Protein AF-A0A3M1SL08-F1 (afdb_monomer)

Structure (mmCIF, N/CA/C/O backbone):
data_AF-A0A3M1SL08-F1
#
_entry.id   AF-A0A3M1SL08-F1
#
loop_
_atom_site.group_PDB
_atom_site.id
_atom_site.type_symbol
_atom_site.label_atom_id
_atom_site.label_alt_id
_atom_site.label_comp_id
_atom_site.label_asym_id
_atom_site.label_entity_id
_atom_site.label_seq_id
_atom_site.pdbx_PDB_ins_code
_atom_site.Cartn_x
_atom_site.Cartn_y
_atom_site.Cartn_z
_atom_site.occupancy
_atom_site.B_iso_or_equiv
_atom_site.auth_seq_id
_atom_site.auth_comp_id
_atom_site.auth_asym_id
_atom_site.auth_atom_id
_atom_site.pdbx_PDB_model_num
ATOM 1 N N . MET A 1 1 ? -17.519 -1.830 -1.565 1.00 36.22 1 MET A N 1
ATOM 2 C CA . MET A 1 1 ? -18.177 -1.760 -2.887 1.00 36.22 1 MET A CA 1
ATOM 3 C C . MET A 1 1 ? -17.064 -1.808 -3.928 1.00 36.22 1 MET A C 1
ATOM 5 O O . MET A 1 1 ? -16.452 -0.784 -4.195 1.00 36.22 1 MET A O 1
ATOM 9 N N . ALA A 1 2 ? -16.686 -3.005 -4.384 1.00 34.19 2 ALA A N 1
ATOM 10 C CA . ALA A 1 2 ? -15.615 -3.171 -5.368 1.00 34.19 2 ALA A CA 1
ATOM 11 C C . ALA A 1 2 ? -16.154 -2.797 -6.755 1.00 34.19 2 ALA A C 1
ATOM 13 O O . ALA A 1 2 ? -17.210 -3.284 -7.158 1.00 34.19 2 ALA A O 1
ATOM 14 N N . LYS A 1 3 ? -15.472 -1.894 -7.460 1.00 37.69 3 LYS A N 1
ATOM 15 C CA . LYS A 1 3 ? -15.794 -1.560 -8.850 1.00 37.69 3 LYS A CA 1
ATOM 16 C C . LYS A 1 3 ? -15.060 -2.555 -9.744 1.00 37.69 3 LYS A C 1
ATOM 18 O O . LYS A 1 3 ? -13.836 -2.520 -9.814 1.00 37.69 3 LYS A O 1
ATOM 23 N N . TYR A 1 4 ? -15.799 -3.437 -10.406 1.00 35.97 4 TYR A N 1
ATOM 24 C CA . TYR A 1 4 ? -15.253 -4.302 -11.450 1.00 35.97 4 TYR A CA 1
ATOM 25 C C . TYR A 1 4 ? -15.303 -3.548 -12.784 1.00 35.97 4 TYR A C 1
ATOM 27 O O . TYR A 1 4 ? -16.351 -3.023 -13.159 1.00 35.97 4 TYR A O 1
ATOM 35 N N . SER A 1 5 ? -14.165 -3.453 -13.474 1.00 59.28 5 SER A N 1
ATOM 36 C CA . SER A 1 5 ? -14.090 -2.909 -14.835 1.00 59.28 5 SER A CA 1
ATOM 37 C C . SER A 1 5 ? -14.614 -3.948 -15.829 1.00 59.28 5 SER A C 1
ATOM 39 O O . SER A 1 5 ? -14.190 -5.099 -15.785 1.00 59.28 5 SER A O 1
ATOM 41 N N . THR A 1 6 ? -15.520 -3.558 -16.729 1.00 57.62 6 THR A N 1
ATOM 42 C CA . THR A 1 6 ? -16.031 -4.414 -17.820 1.00 57.62 6 THR A CA 1
ATOM 43 C C . THR A 1 6 ? -15.167 -4.365 -19.080 1.00 57.62 6 THR A C 1
ATOM 45 O O . THR A 1 6 ? -15.461 -5.052 -20.055 1.00 57.62 6 THR A O 1
ATOM 48 N N . ILE A 1 7 ? -14.117 -3.543 -19.090 1.00 60.16 7 ILE A N 1
ATOM 49 C CA . ILE A 1 7 ? -13.204 -3.411 -20.224 1.00 60.16 7 ILE A CA 1
ATOM 50 C C . ILE A 1 7 ? -12.096 -4.449 -20.039 1.00 60.16 7 ILE A C 1
ATOM 52 O O . ILE A 1 7 ? -11.273 -4.325 -19.131 1.00 60.16 7 ILE A O 1
ATOM 56 N N . VAL A 1 8 ? -12.103 -5.484 -20.879 1.00 53.97 8 VAL A N 1
ATOM 57 C CA . VAL A 1 8 ? -11.029 -6.482 -20.942 1.00 53.97 8 VAL A CA 1
ATOM 58 C C . VAL A 1 8 ? -9.881 -5.856 -21.730 1.00 53.97 8 VAL A C 1
ATOM 60 O O . VAL A 1 8 ? -10.065 -5.489 -22.889 1.00 53.97 8 VAL A O 1
ATOM 63 N N . ALA A 1 9 ? -8.725 -5.674 -21.088 1.00 56.97 9 ALA A N 1
ATOM 64 C CA . ALA A 1 9 ? -7.504 -5.272 -21.783 1.00 56.97 9 ALA A CA 1
ATOM 65 C C . ALA A 1 9 ? -7.153 -6.321 -22.849 1.00 56.97 9 ALA A C 1
ATOM 67 O O . ALA A 1 9 ? -7.394 -7.512 -22.634 1.00 56.97 9 ALA A O 1
ATOM 68 N N . ASP A 1 10 ? -6.602 -5.887 -23.985 1.00 58.25 10 ASP A N 1
ATOM 69 C CA . ASP A 1 10 ? -6.163 -6.809 -25.032 1.00 58.25 10 ASP A CA 1
ATOM 70 C C . ASP A 1 10 ? -5.191 -7.843 -24.435 1.00 58.25 10 ASP A C 1
ATOM 72 O O . ASP A 1 10 ? -4.371 -7.529 -23.569 1.00 58.25 10 ASP A O 1
ATOM 76 N N . SER A 1 11 ? -5.281 -9.092 -24.885 1.00 57.16 11 SER A N 1
ATOM 77 C CA . SER A 1 11 ? -4.402 -10.182 -24.446 1.00 57.16 11 SER A CA 1
ATOM 78 C C . SER A 1 11 ? -2.917 -9.872 -24.663 1.00 57.16 11 SER A C 1
ATOM 80 O O . SER A 1 11 ? -2.075 -10.396 -23.939 1.00 57.16 11 SER A O 1
ATOM 82 N N . THR A 1 12 ? -2.597 -8.983 -25.608 1.00 61.06 12 THR A N 1
ATOM 83 C CA . THR A 1 12 ? -1.238 -8.483 -25.849 1.00 61.06 12 THR A CA 1
ATOM 84 C C . THR A 1 12 ? -0.766 -7.439 -24.830 1.00 61.06 12 THR A C 1
ATOM 86 O O . THR A 1 12 ? 0.438 -7.244 -24.693 1.00 61.06 12 THR A O 1
ATOM 89 N N . ASP A 1 13 ? -1.680 -6.791 -24.098 1.00 61.06 13 ASP A N 1
ATOM 90 C CA . ASP A 1 13 ? -1.378 -5.825 -23.027 1.00 61.06 13 ASP A CA 1
ATOM 91 C C . ASP A 1 13 ? -1.406 -6.456 -21.627 1.00 61.06 13 ASP A C 1
ATOM 93 O O . ASP A 1 13 ? -0.931 -5.859 -20.654 1.00 61.06 13 ASP A O 1
ATOM 97 N N . ALA A 1 14 ? -1.953 -7.666 -21.504 1.00 61.59 14 ALA A N 1
ATOM 98 C CA . ALA A 1 14 ? -1.996 -8.394 -20.248 1.00 61.59 14 ALA A CA 1
ATOM 99 C C . ALA A 1 14 ? -0.576 -8.782 -19.800 1.00 61.59 14 ALA A C 1
ATOM 101 O O . ALA A 1 14 ? 0.100 -9.599 -20.423 1.00 61.59 14 ALA A O 1
ATOM 102 N N . LYS A 1 15 ? -0.124 -8.206 -18.681 1.00 69.00 15 LYS A N 1
ATOM 103 C CA . LYS A 1 15 ? 1.178 -8.507 -18.073 1.00 69.00 15 LYS A CA 1
ATOM 104 C C . LYS A 1 15 ? 0.992 -9.332 -16.807 1.00 69.00 15 LYS A C 1
ATOM 106 O O . LYS A 1 15 ? 0.131 -9.030 -15.985 1.00 69.00 15 LYS A O 1
ATOM 111 N N . VAL A 1 16 ? 1.839 -10.344 -16.634 1.00 76.00 16 VAL A N 1
ATOM 112 C CA . VAL A 1 16 ? 1.942 -11.108 -15.386 1.00 76.00 16 VAL A CA 1
ATOM 113 C C . VAL A 1 16 ? 3.091 -10.540 -14.563 1.00 76.00 16 VAL A C 1
ATOM 115 O O . VAL A 1 16 ? 4.196 -10.372 -15.079 1.00 76.00 16 VAL A O 1
ATOM 118 N N . ALA A 1 17 ? 2.822 -10.262 -13.289 1.00 77.62 17 ALA A N 1
ATOM 119 C CA . ALA A 1 17 ? 3.825 -9.881 -12.307 1.00 77.62 17 ALA A CA 1
ATOM 120 C C . ALA A 1 17 ? 3.823 -10.892 -11.157 1.00 77.62 17 ALA A C 1
ATOM 122 O O . ALA A 1 17 ? 2.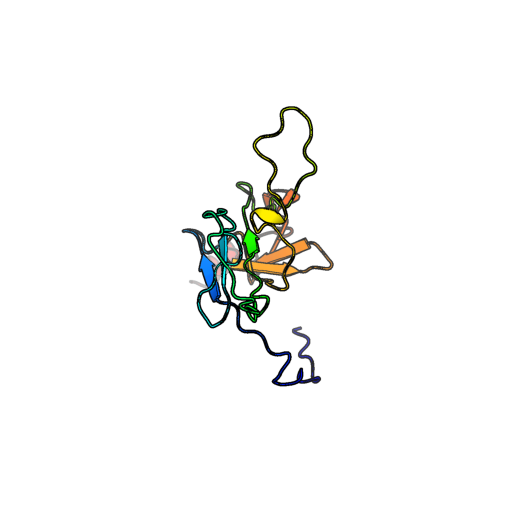773 -11.193 -10.588 1.00 77.62 17 ALA A O 1
ATOM 123 N N . TYR A 1 18 ? 5.001 -11.395 -10.806 1.00 84.50 18 TYR A N 1
ATOM 124 C CA . TYR A 1 18 ? 5.222 -12.194 -9.607 1.00 84.50 18 TYR A CA 1
ATOM 125 C C . TYR A 1 18 ? 5.858 -11.323 -8.527 1.00 84.50 18 TYR A C 1
ATOM 127 O O . TYR A 1 18 ? 6.795 -10.577 -8.805 1.00 84.50 18 TYR A O 1
ATOM 135 N N . LEU A 1 19 ? 5.346 -11.423 -7.302 1.00 87.00 19 LEU A N 1
ATOM 136 C CA . LEU A 1 19 ? 5.765 -10.608 -6.166 1.00 87.00 19 LEU A CA 1
ATOM 137 C C . LEU A 1 19 ? 6.615 -11.476 -5.236 1.00 87.00 19 LEU A C 1
ATOM 139 O O . LEU A 1 19 ? 6.153 -12.513 -4.754 1.00 87.00 19 LEU A O 1
ATOM 143 N N . THR A 1 20 ? 7.850 -11.063 -4.962 1.00 89.38 20 THR A N 1
ATOM 144 C CA . THR A 1 20 ? 8.667 -11.689 -3.917 1.00 89.38 20 THR A CA 1
ATOM 145 C C . THR A 1 20 ? 8.536 -10.879 -2.636 1.00 89.38 20 THR A C 1
ATOM 147 O O . THR A 1 20 ? 8.982 -9.728 -2.581 1.00 89.38 20 THR A O 1
ATOM 150 N N . ASN A 1 21 ? 7.940 -11.477 -1.611 1.00 91.69 21 ASN A N 1
ATOM 151 C CA . ASN A 1 21 ? 7.589 -10.782 -0.377 1.00 91.69 21 ASN A CA 1
ATOM 152 C C . ASN A 1 21 ? 8.650 -10.959 0.719 1.00 91.69 21 ASN A C 1
ATOM 154 O O . ASN A 1 21 ? 9.408 -11.928 0.719 1.00 91.69 21 ASN A O 1
ATOM 158 N N . ASP A 1 22 ? 8.686 -10.028 1.671 1.00 92.81 22 ASP A N 1
ATOM 159 C CA . ASP A 1 22 ? 9.422 -10.187 2.927 1.00 92.81 22 ASP A CA 1
ATOM 160 C C . ASP A 1 22 ? 8.635 -10.992 3.982 1.00 92.81 22 ASP A C 1
ATOM 162 O O . ASP A 1 22 ? 7.538 -11.487 3.729 1.00 92.81 22 ASP A O 1
ATOM 166 N N . HIS A 1 23 ? 9.193 -11.111 5.192 1.00 94.62 23 HIS A N 1
ATOM 167 C CA . HIS A 1 23 ? 8.592 -11.863 6.303 1.00 94.62 23 HIS A CA 1
ATOM 168 C C . HIS A 1 23 ? 7.238 -11.325 6.781 1.00 94.62 23 HIS A C 1
ATOM 170 O O . HIS A 1 23 ? 6.499 -12.050 7.440 1.00 94.62 23 HIS A O 1
ATOM 176 N N . LEU A 1 24 ? 6.922 -10.064 6.486 1.00 93.69 24 LEU A N 1
ATOM 177 C CA . LEU A 1 24 ? 5.630 -9.464 6.804 1.00 93.69 24 LEU A CA 1
ATOM 178 C C . LEU A 1 24 ? 4.657 -9.553 5.620 1.00 93.69 24 LEU A C 1
ATOM 180 O O . LEU A 1 24 ? 3.521 -9.102 5.729 1.00 93.69 24 LEU A O 1
ATOM 184 N N . GLY A 1 25 ? 5.086 -10.119 4.491 1.00 93.19 25 GLY A N 1
ATOM 185 C CA . GLY A 1 25 ? 4.302 -10.194 3.264 1.00 93.19 25 GLY A CA 1
ATOM 186 C C . GLY A 1 25 ? 4.439 -8.964 2.364 1.00 93.19 25 GLY A C 1
ATOM 187 O O . GLY A 1 25 ? 3.780 -8.897 1.335 1.00 93.19 25 GLY A O 1
ATOM 188 N N . SER A 1 26 ? 5.297 -7.994 2.692 1.00 94.75 26 SER A N 1
ATOM 189 C CA . SER A 1 26 ? 5.465 -6.800 1.854 1.00 94.75 26 SER A CA 1
ATOM 190 C C . SER A 1 26 ? 6.243 -7.150 0.580 1.00 94.75 26 SER A C 1
ATOM 192 O O . SER A 1 26 ? 7.344 -7.698 0.703 1.00 94.75 26 SER A O 1
ATOM 194 N N . PRO A 1 27 ? 5.756 -6.816 -0.629 1.00 91.81 27 PRO A N 1
ATOM 195 C CA . PRO A 1 27 ? 6.485 -7.073 -1.871 1.00 91.81 27 PRO A CA 1
ATOM 196 C C . PRO A 1 27 ? 7.789 -6.284 -1.912 1.00 91.81 27 PRO A C 1
ATOM 198 O O . PRO A 1 27 ? 7.778 -5.084 -1.660 1.00 91.81 27 PRO A O 1
ATOM 201 N N . ARG A 1 28 ? 8.912 -6.938 -2.219 1.00 90.06 28 ARG A N 1
ATOM 202 C CA . ARG A 1 28 ? 10.250 -6.318 -2.296 1.00 90.06 28 ARG A CA 1
ATOM 203 C C . ARG A 1 28 ? 10.799 -6.247 -3.707 1.00 90.06 28 ARG A C 1
ATOM 205 O O . ARG A 1 28 ? 11.507 -5.300 -4.037 1.00 90.06 28 ARG A O 1
ATOM 212 N N . ILE A 1 29 ? 10.492 -7.247 -4.523 1.00 87.50 29 ILE A N 1
ATOM 213 C CA . ILE A 1 29 ? 10.856 -7.310 -5.935 1.00 87.50 29 ILE A CA 1
ATOM 214 C C . ILE A 1 29 ? 9.639 -7.827 -6.688 1.00 87.50 29 ILE A C 1
ATOM 216 O O . ILE A 1 29 ? 9.044 -8.826 -6.285 1.00 87.50 29 ILE A O 1
ATOM 220 N N . ASN A 1 30 ? 9.323 -7.173 -7.795 1.00 85.62 30 ASN A N 1
ATOM 221 C CA . ASN A 1 30 ? 8.362 -7.657 -8.771 1.00 85.62 30 ASN A CA 1
ATOM 222 C C . ASN A 1 30 ? 9.142 -8.202 -9.974 1.00 85.62 30 ASN A C 1
ATOM 224 O O . ASN A 1 30 ? 10.137 -7.600 -10.376 1.00 85.62 30 ASN A O 1
ATOM 228 N N . THR A 1 31 ? 8.746 -9.345 -10.529 1.00 77.19 31 THR A N 1
ATOM 229 C CA . THR A 1 31 ? 9.357 -9.927 -11.740 1.00 77.19 31 THR A CA 1
ATOM 230 C C . THR A 1 31 ? 8.307 -10.274 -12.777 1.00 77.19 31 THR A C 1
ATOM 232 O O . THR A 1 31 ? 7.154 -10.526 -12.434 1.00 77.19 31 THR A O 1
ATOM 235 N N . ASP A 1 32 ? 8.711 -10.330 -14.042 1.00 74.56 32 ASP A N 1
ATOM 236 C CA . ASP A 1 32 ? 7.833 -10.733 -15.139 1.00 74.56 32 ASP A CA 1
ATOM 237 C C . ASP A 1 32 ? 7.616 -12.257 -15.220 1.00 74.56 32 ASP A C 1
ATOM 239 O O . ASP A 1 32 ? 8.153 -13.033 -14.423 1.00 74.56 32 ASP A O 1
ATOM 243 N N . ALA A 1 33 ? 6.843 -12.682 -16.226 1.00 73.25 33 ALA A N 1
ATOM 244 C CA . ALA A 1 33 ? 6.541 -14.082 -16.525 1.00 73.25 33 ALA A CA 1
ATOM 245 C C . ALA A 1 33 ? 7.787 -14.982 -16.677 1.00 73.25 33 ALA A C 1
ATOM 247 O O . ALA A 1 33 ? 7.710 -16.181 -16.413 1.00 73.25 33 ALA A O 1
ATOM 248 N N . ASN A 1 34 ? 8.925 -14.409 -17.075 1.00 72.88 34 ASN A N 1
ATOM 249 C CA . ASN A 1 34 ? 10.177 -15.114 -17.334 1.00 72.88 34 ASN A CA 1
ATOM 250 C C . ASN A 1 34 ? 11.121 -15.100 -16.116 1.00 72.88 34 ASN A C 1
ATOM 252 O O . ASN A 1 34 ? 12.246 -15.595 -16.199 1.00 72.88 34 ASN A O 1
ATOM 256 N N . GLY A 1 35 ? 10.688 -14.526 -14.987 1.00 63.94 35 GLY A N 1
ATOM 257 C CA . GLY A 1 35 ? 11.503 -14.375 -13.782 1.00 63.94 35 GLY A CA 1
ATOM 258 C C . GLY A 1 35 ? 12.636 -13.358 -13.943 1.00 63.94 35 GLY A C 1
ATOM 259 O O . GLY A 1 35 ? 13.570 -13.343 -13.135 1.00 63.94 35 GLY A O 1
ATOM 260 N N . ALA A 1 36 ? 12.588 -12.513 -14.978 1.00 63.38 36 ALA A N 1
ATOM 261 C CA . ALA A 1 36 ? 13.615 -11.515 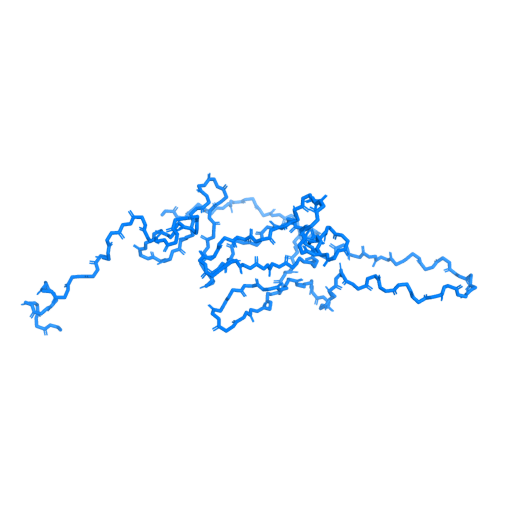-15.207 1.00 63.38 36 ALA A CA 1
ATOM 262 C C . ALA A 1 36 ? 13.465 -10.363 -14.200 1.00 63.38 36 ALA A C 1
ATOM 264 O O . ALA A 1 36 ? 12.457 -9.658 -14.148 1.00 63.38 36 ALA A O 1
ATOM 265 N N . VAL A 1 37 ? 14.515 -10.157 -13.398 1.00 55.69 37 VAL A N 1
ATOM 266 C CA . VAL A 1 37 ? 14.711 -8.935 -12.613 1.00 55.69 37 VAL A CA 1
ATOM 267 C C . VAL A 1 37 ? 15.462 -7.948 -13.505 1.00 55.69 37 VAL A C 1
ATOM 269 O O . VAL A 1 37 ? 16.692 -7.967 -13.569 1.00 55.69 37 VAL A O 1
ATOM 272 N N . THR A 1 38 ? 14.753 -7.084 -14.216 1.00 53.50 38 THR A N 1
ATOM 273 C CA . THR A 1 38 ? 15.289 -5.990 -15.044 1.00 53.50 38 THR A CA 1
ATOM 274 C C . THR A 1 38 ? 15.947 -4.873 -14.213 1.00 53.50 38 THR A C 1
ATOM 276 O O . THR A 1 38 ? 15.598 -3.703 -14.308 1.00 53.50 38 THR A O 1
ATOM 279 N N . ALA A 1 39 ? 16.918 -5.233 -13.372 1.00 44.62 39 ALA A N 1
ATOM 280 C CA . ALA A 1 39 ? 17.781 -4.313 -12.632 1.00 44.62 39 ALA A CA 1
ATOM 281 C C . ALA A 1 39 ? 19.120 -4.974 -12.242 1.00 44.62 39 ALA A C 1
ATOM 283 O O . ALA A 1 39 ? 19.584 -4.872 -11.106 1.00 44.62 39 ALA A O 1
ATOM 284 N N . ARG A 1 40 ? 19.774 -5.673 -13.180 1.00 45.16 40 ARG A N 1
ATOM 285 C CA . ARG A 1 40 ? 21.211 -5.989 -13.074 1.00 45.16 40 ARG A CA 1
ATOM 286 C C . ARG A 1 40 ? 21.958 -5.529 -14.318 1.00 45.16 40 ARG A C 1
ATOM 288 O O . ARG A 1 40 ? 22.522 -6.333 -15.051 1.00 45.16 40 ARG A O 1
ATOM 295 N N . LEU A 1 41 ? 22.007 -4.216 -14.532 1.00 39.16 41 LEU A N 1
ATOM 296 C CA . LEU A 1 41 ? 22.985 -3.625 -15.443 1.00 39.16 41 LEU A CA 1
ATOM 297 C C . LEU A 1 41 ? 24.360 -3.578 -14.746 1.00 39.16 41 LEU A C 1
ATOM 299 O O . LEU A 1 41 ? 24.860 -2.515 -14.400 1.00 39.16 41 LEU A O 1
ATOM 303 N N . PHE A 1 42 ? 24.979 -4.737 -14.501 1.00 42.44 42 PHE A N 1
ATOM 304 C CA . PHE A 1 42 ? 26.433 -4.772 -14.350 1.00 42.44 42 PHE A CA 1
ATOM 305 C C . PHE A 1 42 ? 26.999 -4.906 -15.755 1.00 42.44 42 PHE A C 1
ATOM 307 O O . PHE A 1 42 ? 26.865 -5.960 -16.376 1.00 42.44 42 PHE A O 1
ATOM 314 N N . SER A 1 43 ? 27.598 -3.834 -16.275 1.00 35.03 43 SER A N 1
ATOM 315 C CA . SER A 1 43 ? 28.319 -3.889 -17.542 1.00 35.03 43 SER A CA 1
ATOM 316 C C . SER A 1 43 ? 29.420 -4.947 -17.435 1.00 35.03 43 SER A C 1
ATOM 318 O O . SER A 1 43 ? 30.459 -4.721 -16.814 1.00 35.03 43 SER A O 1
ATOM 320 N N . ARG A 1 44 ? 29.217 -6.117 -18.036 1.00 47.41 44 ARG A N 1
ATOM 321 C CA . ARG A 1 44 ? 30.335 -6.972 -18.423 1.00 47.41 44 ARG A CA 1
ATOM 322 C C . ARG A 1 44 ? 30.687 -6.560 -19.846 1.00 47.41 44 ARG A C 1
ATOM 324 O O . ARG A 1 44 ? 29.861 -6.681 -20.741 1.00 47.41 44 ARG A O 1
ATOM 331 N N . VAL A 1 45 ? 31.868 -5.955 -19.959 1.00 40.19 45 VAL A N 1
ATOM 332 C CA . VAL A 1 45 ? 32.692 -5.710 -21.152 1.00 40.19 45 VAL A CA 1
ATOM 333 C C . VAL A 1 45 ? 32.091 -6.260 -22.453 1.00 40.19 45 VAL A C 1
ATOM 335 O O . VAL A 1 45 ? 31.998 -7.473 -22.628 1.00 40.19 45 VAL A O 1
ATOM 338 N N . ALA A 1 46 ? 31.736 -5.374 -23.386 1.00 41.12 46 ALA A N 1
ATOM 339 C CA . ALA A 1 46 ? 31.419 -5.773 -24.752 1.00 41.12 46 ALA A CA 1
ATOM 340 C C . ALA A 1 46 ? 32.718 -6.151 -25.481 1.00 41.12 46 ALA A C 1
ATOM 342 O O . ALA A 1 46 ? 33.567 -5.294 -25.721 1.00 41.12 46 ALA A O 1
ATOM 343 N N . VAL A 1 47 ? 32.866 -7.427 -25.842 1.00 39.03 47 VAL A N 1
ATOM 344 C CA . VAL A 1 47 ? 33.751 -7.851 -26.931 1.00 39.03 47 VAL A CA 1
ATOM 345 C C . VAL A 1 47 ? 32.869 -8.245 -28.112 1.00 39.03 47 VAL A C 1
ATOM 347 O O . VAL A 1 47 ? 32.008 -9.105 -27.970 1.00 39.03 47 VAL A O 1
ATOM 350 N N . ALA A 1 48 ? 33.137 -7.574 -29.235 1.00 39.91 48 ALA A N 1
ATOM 351 C CA . ALA A 1 48 ? 32.817 -7.888 -30.628 1.00 39.91 48 ALA A CA 1
ATOM 352 C C . ALA A 1 48 ? 31.357 -8.216 -31.014 1.00 39.91 48 ALA A C 1
ATOM 354 O O . ALA A 1 48 ? 30.818 -9.279 -30.732 1.00 39.91 48 ALA A O 1
ATOM 355 N N . GLU A 1 49 ? 30.784 -7.275 -31.770 1.00 59.50 49 GLU A N 1
ATOM 356 C CA . GLU A 1 49 ? 29.918 -7.486 -32.937 1.00 59.50 49 GLU A CA 1
ATOM 357 C C . GLU A 1 49 ? 28.946 -8.674 -32.911 1.00 59.50 49 GLU A C 1
ATOM 359 O O . GLU A 1 49 ? 29.182 -9.752 -33.442 1.00 59.50 49 GLU A O 1
ATOM 364 N N . THR A 1 50 ? 27.747 -8.402 -32.417 1.00 40.28 50 THR A N 1
ATOM 365 C CA . THR A 1 50 ? 26.491 -8.774 -33.078 1.00 40.28 50 THR A CA 1
ATOM 366 C C . THR A 1 50 ? 25.415 -7.904 -32.448 1.00 40.28 50 THR A C 1
ATOM 368 O O . THR A 1 50 ? 25.305 -7.826 -31.226 1.00 40.28 50 THR A O 1
ATOM 371 N N . LYS A 1 51 ? 24.630 -7.191 -33.265 1.00 52.25 51 LYS A N 1
ATOM 372 C CA . LYS A 1 51 ? 23.409 -6.527 -32.793 1.00 52.25 51 LYS A CA 1
ATOM 373 C C . LYS A 1 51 ? 22.410 -7.613 -32.389 1.00 52.25 51 LYS A C 1
ATOM 375 O O . LYS A 1 51 ? 21.503 -7.941 -33.150 1.00 52.25 51 LYS A O 1
ATOM 380 N N . THR A 1 52 ? 22.548 -8.167 -31.192 1.00 39.31 52 THR A N 1
ATOM 381 C CA . THR A 1 52 ? 21.430 -8.811 -30.520 1.00 39.31 52 THR A CA 1
ATOM 382 C C . THR A 1 52 ? 20.463 -7.695 -30.161 1.00 39.31 52 THR A C 1
ATOM 384 O O . THR A 1 52 ? 20.629 -6.963 -29.188 1.00 39.31 52 THR A O 1
ATOM 387 N N . LYS A 1 53 ? 19.443 -7.516 -31.007 1.00 45.94 53 LYS A N 1
ATOM 388 C CA . LYS A 1 53 ? 18.198 -6.885 -30.585 1.00 45.94 53 LYS A CA 1
ATOM 389 C C . LYS A 1 53 ? 17.655 -7.796 -29.492 1.00 45.94 53 LYS A C 1
ATOM 391 O O . LYS A 1 53 ? 16.944 -8.753 -29.776 1.00 45.94 53 LYS A O 1
ATOM 396 N N . ILE A 1 54 ? 18.075 -7.553 -28.256 1.00 49.47 54 ILE A N 1
ATOM 397 C CA . ILE A 1 54 ? 17.381 -8.105 -27.109 1.00 49.47 54 ILE A CA 1
ATOM 398 C C . ILE A 1 54 ? 15.982 -7.513 -27.269 1.00 49.47 54 ILE A C 1
ATOM 400 O O . ILE A 1 54 ? 15.810 -6.296 -27.167 1.00 49.47 54 ILE A O 1
ATOM 404 N N . HIS A 1 55 ? 14.993 -8.342 -27.615 1.00 42.16 55 HIS A N 1
ATOM 405 C CA . HIS A 1 55 ? 13.645 -8.072 -27.141 1.00 42.16 55 HIS A CA 1
ATOM 406 C C . HIS A 1 55 ? 13.795 -8.097 -25.626 1.00 42.16 55 HIS A C 1
ATOM 408 O O . HIS A 1 55 ? 13.728 -9.140 -24.985 1.00 42.16 55 HIS A O 1
ATOM 414 N N . VAL A 1 56 ? 14.163 -6.943 -25.073 1.00 45.50 56 VAL A N 1
ATOM 415 C CA . VAL A 1 56 ? 13.876 -6.640 -23.693 1.00 45.50 56 VAL A CA 1
ATOM 416 C C . VAL A 1 56 ? 12.376 -6.480 -23.768 1.00 45.50 56 VAL A C 1
ATOM 418 O O . VAL A 1 56 ? 11.882 -5.389 -24.048 1.00 45.50 56 VAL A O 1
ATOM 421 N N . ASP A 1 57 ? 11.648 -7.588 -23.635 1.00 48.25 57 ASP A N 1
ATOM 422 C CA . ASP A 1 57 ? 10.330 -7.476 -23.046 1.00 48.25 57 ASP A CA 1
ATOM 423 C C . ASP A 1 57 ? 10.597 -6.655 -21.797 1.00 48.25 57 ASP A C 1
ATOM 425 O O . ASP A 1 57 ? 11.425 -7.036 -20.966 1.00 48.25 57 ASP A O 1
ATOM 429 N N . VAL A 1 58 ? 10.093 -5.420 -21.789 1.00 47.94 58 VAL A N 1
ATOM 430 C CA . VAL A 1 58 ? 10.298 -4.467 -20.704 1.00 47.94 58 VAL A CA 1
ATOM 431 C C . VAL A 1 58 ? 9.504 -5.029 -19.529 1.00 47.94 58 VAL A C 1
ATOM 433 O O . VAL A 1 58 ? 8.386 -4.610 -19.234 1.00 47.94 58 VAL A O 1
ATOM 436 N N . GLY A 1 59 ? 10.065 -6.077 -18.933 1.00 46.22 59 GLY A N 1
ATOM 437 C CA . GLY A 1 59 ? 9.646 -6.710 -17.713 1.00 46.22 59 GLY A CA 1
ATOM 438 C C . GLY A 1 59 ? 9.900 -5.690 -16.633 1.00 46.22 59 GLY A C 1
ATOM 439 O O . GLY A 1 59 ? 11.030 -5.248 -16.415 1.00 46.22 59 GLY A O 1
ATOM 440 N N . VAL A 1 60 ? 8.819 -5.224 -16.032 1.00 54.78 60 VAL A N 1
ATOM 441 C CA . VAL A 1 60 ? 8.809 -4.168 -15.029 1.00 54.78 60 VAL A CA 1
ATOM 442 C C . VAL A 1 60 ? 9.326 -4.778 -13.729 1.00 54.78 60 VAL A C 1
ATOM 444 O O . VAL A 1 60 ? 8.553 -5.187 -12.871 1.00 54.78 60 VAL A O 1
ATOM 447 N N . ALA A 1 61 ? 10.648 -4.916 -13.612 1.00 62.03 61 ALA A N 1
ATOM 448 C CA . ALA A 1 61 ? 11.243 -5.321 -12.355 1.00 62.03 61 ALA A CA 1
ATOM 449 C C . ALA A 1 61 ? 11.362 -4.116 -11.442 1.00 62.03 61 ALA A C 1
ATOM 451 O O . ALA A 1 61 ? 12.290 -3.312 -11.561 1.00 62.03 61 ALA A O 1
ATOM 452 N N . VAL A 1 62 ? 10.388 -3.995 -10.551 1.00 79.62 62 VAL A N 1
ATOM 453 C CA . VAL A 1 62 ? 10.339 -2.921 -9.569 1.00 79.62 62 VAL A CA 1
ATOM 454 C C . VAL A 1 62 ? 10.794 -3.429 -8.224 1.00 79.62 62 VAL A C 1
ATOM 456 O O . VAL A 1 62 ? 10.399 -4.502 -7.768 1.00 79.62 62 VAL A O 1
ATOM 459 N N . ARG A 1 63 ? 11.663 -2.643 -7.599 1.00 86.00 63 ARG A N 1
ATOM 460 C CA . ARG A 1 63 ? 12.091 -2.821 -6.223 1.00 86.00 63 ARG A CA 1
ATOM 461 C C . ARG A 1 63 ? 11.283 -1.896 -5.336 1.00 86.00 63 ARG A C 1
ATOM 463 O O . ARG A 1 63 ? 11.229 -0.693 -5.589 1.00 86.00 63 ARG A O 1
ATOM 470 N N . HIS A 1 64 ? 10.749 -2.458 -4.264 1.00 88.62 64 HIS A N 1
ATOM 471 C CA . HIS A 1 64 ? 10.110 -1.698 -3.206 1.00 88.62 64 HIS A CA 1
ATOM 472 C C . HIS A 1 64 ? 10.870 -1.895 -1.913 1.00 88.62 64 HIS A C 1
ATOM 474 O O . HIS A 1 64 ? 11.196 -3.015 -1.514 1.00 88.62 64 HIS A O 1
ATOM 480 N N . ASP A 1 65 ? 11.086 -0.787 -1.226 1.00 89.50 65 ASP A N 1
ATOM 481 C CA . ASP A 1 65 ? 11.549 -0.797 0.140 1.00 89.50 65 ASP A CA 1
ATOM 482 C C . ASP A 1 65 ? 10.643 0.070 0.989 1.00 89.50 65 ASP A C 1
ATOM 484 O O . ASP A 1 65 ? 10.127 1.077 0.519 1.00 89.50 65 ASP A O 1
ATOM 488 N N . TYR A 1 66 ? 10.463 -0.321 2.243 1.00 92.56 66 TYR A N 1
ATOM 489 C CA . TYR A 1 66 ? 9.566 0.363 3.163 1.00 92.56 66 TYR A CA 1
ATOM 490 C C . TYR A 1 66 ? 10.308 0.798 4.421 1.00 92.56 66 TYR A C 1
ATOM 492 O O . TYR A 1 66 ? 11.169 0.070 4.928 1.00 92.56 66 TYR A O 1
ATOM 500 N N . HIS A 1 67 ? 9.941 1.967 4.941 1.00 91.31 67 HIS A N 1
ATOM 501 C CA . HIS A 1 67 ? 10.220 2.347 6.321 1.00 91.31 67 HIS A CA 1
ATOM 502 C C . HIS A 1 67 ? 9.471 1.411 7.291 1.00 91.31 67 HIS A C 1
ATOM 504 O O . HIS A 1 67 ? 8.556 0.692 6.878 1.00 91.31 67 HIS A O 1
ATOM 510 N N . PRO A 1 68 ? 9.803 1.423 8.597 1.00 92.44 68 PRO A N 1
ATOM 511 C CA . PRO A 1 68 ? 9.189 0.523 9.579 1.00 92.44 68 PRO A CA 1
ATOM 512 C C . PRO A 1 68 ? 7.655 0.576 9.657 1.00 92.44 68 PRO A C 1
ATOM 514 O O . PRO A 1 68 ? 7.038 -0.396 10.078 1.00 92.44 68 PRO A O 1
ATOM 517 N N . PHE A 1 69 ? 7.048 1.693 9.245 1.00 94.69 69 PHE A N 1
ATOM 518 C CA . PHE A 1 69 ? 5.598 1.911 9.254 1.00 94.69 69 PHE A CA 1
ATOM 519 C C . PHE A 1 69 ? 4.968 1.903 7.853 1.00 94.69 69 PHE A C 1
ATOM 521 O O . PHE A 1 69 ? 3.882 2.432 7.652 1.00 94.69 69 PHE A O 1
ATOM 528 N N . GLY A 1 70 ? 5.644 1.323 6.862 1.00 93.25 70 GLY A N 1
ATOM 529 C CA . GLY A 1 70 ? 5.046 1.069 5.550 1.00 93.25 70 GLY A CA 1
ATOM 530 C C . GLY A 1 70 ? 5.055 2.229 4.563 1.00 93.25 70 GLY A C 1
ATOM 531 O O . GLY A 1 70 ? 4.571 2.065 3.442 1.00 93.25 70 GLY A O 1
ATOM 532 N N . GLU A 1 71 ? 5.643 3.372 4.924 1.00 92.81 71 GLU A N 1
ATOM 533 C CA . GLU A 1 71 ? 5.988 4.390 3.934 1.00 92.81 71 GLU A CA 1
ATOM 534 C C . GLU A 1 71 ? 6.956 3.780 2.920 1.00 92.81 71 GLU A C 1
ATOM 536 O O . GLU A 1 71 ? 7.977 3.192 3.286 1.00 92.81 71 GLU A O 1
ATOM 541 N N . GLU A 1 72 ? 6.611 3.890 1.643 1.00 89.69 72 GLU A N 1
ATOM 542 C CA . GLU A 1 72 ? 7.438 3.374 0.568 1.00 89.69 72 GLU A CA 1
ATOM 543 C C . GLU A 1 72 ? 8.582 4.336 0.277 1.00 89.69 72 GLU A C 1
ATOM 545 O O . GLU A 1 72 ? 8.393 5.527 0.038 1.00 89.69 72 GLU A O 1
ATOM 550 N N . ILE A 1 73 ? 9.789 3.796 0.268 1.00 86.25 73 ILE A N 1
ATOM 551 C CA . ILE A 1 73 ? 10.995 4.550 0.009 1.00 86.25 73 ILE A CA 1
ATOM 552 C C . ILE A 1 73 ? 11.312 4.430 -1.479 1.00 86.25 73 ILE A C 1
ATOM 554 O O . ILE A 1 73 ? 11.947 3.473 -1.930 1.00 86.25 73 ILE A O 1
ATOM 558 N N . GLY A 1 74 ? 10.841 5.416 -2.233 1.00 78.69 74 GLY A N 1
ATOM 559 C CA . GLY A 1 74 ? 11.040 5.499 -3.674 1.00 78.69 74 GLY A CA 1
ATOM 560 C C . GLY A 1 74 ? 12.390 6.084 -4.084 1.00 78.69 74 GLY A C 1
ATOM 561 O O . GLY A 1 74 ? 13.328 6.219 -3.290 1.00 78.69 74 GLY A O 1
ATOM 562 N N . ALA A 1 75 ? 12.470 6.457 -5.362 1.00 70.69 75 ALA A N 1
ATOM 563 C CA . ALA A 1 75 ? 13.613 7.179 -5.882 1.00 70.69 7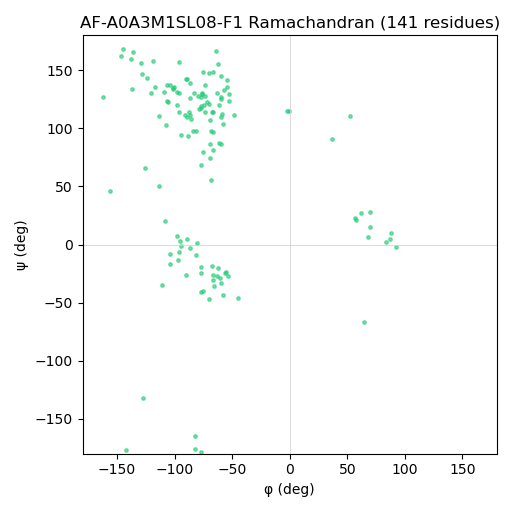5 ALA A CA 1
ATOM 564 C C . ALA A 1 75 ? 13.645 8.604 -5.314 1.00 70.69 75 ALA A C 1
ATOM 566 O O . ALA A 1 75 ? 12.832 9.450 -5.681 1.00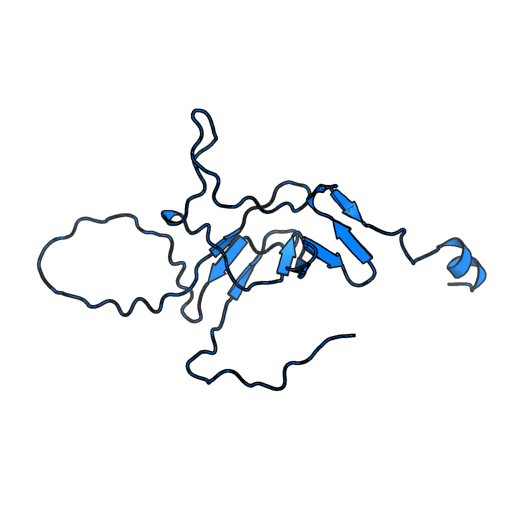 70.69 75 ALA A O 1
ATOM 567 N N . LEU A 1 76 ? 14.575 8.865 -4.396 1.00 64.69 76 LEU A N 1
ATOM 568 C CA . LEU A 1 76 ? 14.809 10.205 -3.866 1.00 64.69 76 LEU A CA 1
ATOM 569 C C . LEU A 1 76 ? 15.852 10.927 -4.732 1.00 64.69 76 LEU A C 1
ATOM 571 O O . LEU A 1 76 ? 16.826 10.297 -5.163 1.00 64.69 76 LEU A O 1
ATOM 575 N N . PRO A 1 77 ? 15.708 12.244 -4.964 1.00 57.44 77 PRO A N 1
ATOM 576 C CA . PRO A 1 77 ? 16.779 13.048 -5.535 1.00 57.44 77 PRO A CA 1
ATOM 577 C C . PRO A 1 77 ? 18.046 12.892 -4.690 1.00 57.44 77 PRO A C 1
ATOM 579 O O . PRO A 1 77 ? 17.991 12.935 -3.459 1.00 57.44 77 PRO A O 1
ATOM 582 N N . ALA A 1 78 ? 19.192 12.711 -5.342 1.00 59.91 78 ALA A N 1
ATOM 583 C CA . ALA A 1 78 ? 20.472 12.622 -4.654 1.00 59.91 78 ALA A CA 1
ATOM 584 C C . ALA A 1 78 ? 20.807 13.976 -4.004 1.00 59.91 78 ALA A C 1
ATOM 586 O O . ALA A 1 78 ? 21.325 14.876 -4.663 1.00 59.91 78 ALA A O 1
ATOM 587 N N . LEU A 1 79 ? 20.502 14.128 -2.713 1.00 61.81 79 LEU A N 1
ATOM 588 C CA . LEU A 1 79 ? 20.997 15.242 -1.909 1.00 61.81 79 LEU A CA 1
ATOM 589 C C . LEU A 1 79 ? 22.380 14.874 -1.340 1.00 61.81 79 LEU A C 1
ATOM 591 O O . LEU A 1 79 ? 22.564 13.729 -0.909 1.00 61.81 79 LEU A O 1
ATOM 595 N N . PRO A 1 80 ? 23.358 15.800 -1.317 1.00 58.88 80 PRO A N 1
ATOM 596 C CA . PRO A 1 80 ? 24.662 15.541 -0.715 1.00 58.88 80 PRO A CA 1
ATOM 597 C C . PRO A 1 80 ? 24.517 15.025 0.724 1.00 58.88 80 PRO A C 1
ATOM 599 O O . PRO A 1 80 ? 23.882 15.670 1.553 1.00 58.88 80 PRO A O 1
ATOM 602 N N . GLY A 1 81 ? 25.088 13.851 1.013 1.00 66.81 81 GLY A N 1
ATOM 603 C CA . GLY A 1 81 ? 25.009 13.199 2.328 1.00 66.81 81 GLY A CA 1
ATOM 604 C C . GLY A 1 81 ? 23.849 12.212 2.517 1.00 66.81 81 GLY A C 1
ATOM 605 O O . GLY A 1 81 ? 23.779 11.571 3.562 1.00 66.81 81 GLY A O 1
ATOM 606 N N . SER A 1 82 ? 22.967 12.038 1.527 1.00 60.56 82 SER A N 1
ATOM 607 C CA . SER A 1 82 ? 21.929 11.001 1.585 1.00 60.56 82 SER A CA 1
ATOM 608 C C . SER A 1 82 ? 22.533 9.598 1.370 1.00 60.56 82 SER A C 1
ATOM 610 O O . SER A 1 82 ? 23.381 9.441 0.481 1.00 60.56 82 SER A O 1
ATOM 612 N N . PRO A 1 83 ? 22.125 8.562 2.136 1.00 59.28 83 PRO A N 1
ATOM 613 C CA . PRO A 1 83 ? 22.477 7.173 1.848 1.00 59.28 83 PRO A CA 1
ATOM 614 C C . PRO A 1 83 ? 22.114 6.843 0.394 1.00 59.28 83 PRO A C 1
ATOM 616 O O . PRO A 1 83 ? 21.009 7.164 -0.025 1.00 59.28 83 PRO A O 1
ATOM 619 N N . GLN A 1 84 ? 23.069 6.268 -0.354 1.00 64.62 84 GLN A N 1
ATOM 620 C CA . GLN A 1 84 ? 23.001 5.827 -1.764 1.00 64.62 84 GLN A CA 1
ATOM 621 C C . GLN A 1 84 ? 21.624 6.020 -2.438 1.00 64.62 84 GLN A C 1
ATOM 623 O O . GLN A 1 84 ? 20.669 5.340 -2.051 1.00 64.62 84 GLN A O 1
ATOM 628 N N . PRO A 1 85 ? 21.494 6.884 -3.464 1.00 69.38 85 PRO A N 1
ATOM 629 C CA . PRO A 1 85 ? 20.192 7.186 -4.036 1.00 69.38 85 PRO A CA 1
ATOM 630 C C .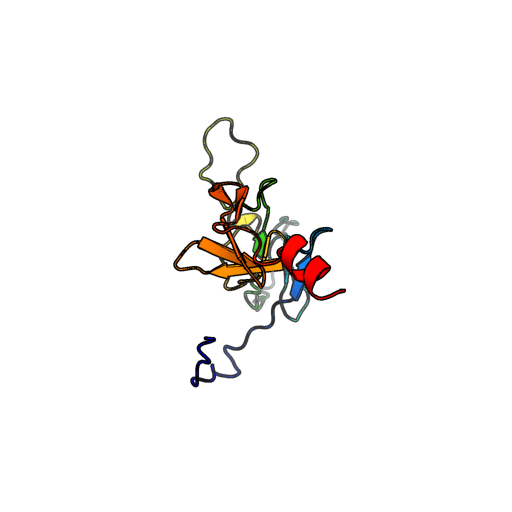 PRO A 1 85 ? 19.570 5.910 -4.611 1.00 69.38 85 PRO A C 1
ATOM 632 O O . PRO A 1 85 ? 20.120 5.272 -5.514 1.00 69.38 85 PRO A O 1
ATOM 635 N N . ARG A 1 86 ? 18.400 5.530 -4.085 1.00 80.19 86 ARG A N 1
ATOM 636 C CA . ARG A 1 86 ? 17.500 4.603 -4.770 1.00 80.19 86 ARG A CA 1
ATOM 637 C C . ARG A 1 86 ? 17.172 5.257 -6.106 1.00 80.19 86 ARG A C 1
ATOM 639 O O . ARG A 1 86 ? 16.614 6.345 -6.140 1.00 80.19 86 ARG A O 1
ATOM 646 N N . THR A 1 87 ? 17.636 4.673 -7.205 1.00 76.00 87 THR A N 1
ATOM 647 C CA . THR A 1 87 ? 17.478 5.255 -8.542 1.00 76.00 87 THR A CA 1
ATOM 648 C C . THR A 1 87 ? 16.675 4.340 -9.440 1.00 76.00 87 THR A C 1
ATOM 650 O O . THR A 1 87 ? 16.650 3.1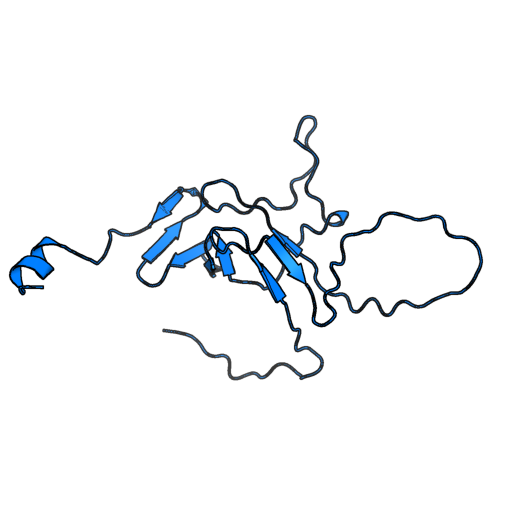18 -9.268 1.00 76.00 87 THR A O 1
ATOM 653 N N . ALA A 1 88 ? 16.108 4.959 -10.468 1.00 76.19 88 ALA A N 1
ATOM 654 C CA . ALA A 1 88 ? 15.529 4.304 -11.622 1.00 76.19 88 ALA A CA 1
ATOM 655 C C . ALA A 1 88 ? 16.414 3.169 -12.182 1.00 76.19 88 ALA A C 1
ATOM 657 O O . ALA A 1 88 ? 15.944 2.057 -12.420 1.00 76.19 88 ALA A O 1
ATOM 658 N N . THR A 1 89 ? 17.718 3.430 -12.327 1.00 75.00 89 THR A N 1
ATOM 659 C CA . THR A 1 89 ? 18.716 2.469 -12.830 1.00 75.00 89 THR A CA 1
ATOM 660 C C . THR A 1 89 ? 18.884 1.245 -11.923 1.00 75.00 89 THR A C 1
ATOM 662 O O . THR A 1 89 ? 19.244 0.170 -12.395 1.00 75.00 89 THR A O 1
ATOM 665 N N . LEU A 1 90 ? 18.607 1.386 -10.623 1.00 76.38 90 LEU A N 1
ATOM 666 C CA . LEU A 1 90 ? 18.654 0.300 -9.641 1.00 76.38 90 LEU A CA 1
ATOM 667 C C . LEU A 1 90 ? 17.318 -0.454 -9.511 1.00 76.38 90 LEU A C 1
ATOM 669 O O . LEU A 1 90 ? 17.205 -1.337 -8.658 1.00 76.38 90 LEU A O 1
ATOM 673 N N . GLY A 1 91 ? 16.323 -0.126 -10.342 1.00 78.75 91 GLY A N 1
ATOM 674 C CA . GLY A 1 91 ? 15.011 -0.776 -10.362 1.00 78.75 91 GLY A CA 1
ATOM 675 C C . GLY A 1 91 ? 13.982 -0.173 -9.404 1.00 78.75 91 GLY A C 1
ATOM 676 O O . GLY A 1 91 ? 12.922 -0.758 -9.231 1.00 78.75 91 GLY A O 1
ATOM 677 N N . TYR A 1 92 ? 14.250 0.978 -8.779 1.00 81.00 92 TYR A N 1
ATOM 678 C CA . TYR A 1 92 ? 13.232 1.704 -8.007 1.00 81.00 92 TYR A CA 1
ATOM 679 C C . TYR A 1 92 ? 12.418 2.574 -8.961 1.00 81.00 92 TYR A C 1
ATOM 681 O O . TYR A 1 92 ? 12.863 3.649 -9.363 1.00 81.00 92 TYR A O 1
ATOM 689 N N . GLN A 1 93 ? 11.260 2.066 -9.368 1.00 80.06 93 GLN A N 1
ATOM 690 C CA . GLN A 1 93 ? 10.378 2.658 -10.373 1.00 80.06 93 GLN A CA 1
ATOM 691 C C . GLN A 1 93 ? 8.930 2.578 -9.897 1.00 80.06 93 GLN A C 1
ATOM 693 O O . GLN A 1 93 ? 8.623 1.841 -8.966 1.00 80.06 93 GLN A O 1
ATOM 698 N N . SER A 1 94 ? 8.030 3.317 -10.539 1.00 80.31 94 SER A N 1
ATOM 699 C CA . SER A 1 94 ? 6.597 3.122 -10.326 1.00 80.31 94 SER A CA 1
ATOM 700 C C . SER A 1 94 ? 6.097 1.859 -11.034 1.00 80.31 94 SER A C 1
ATOM 702 O O . SER A 1 94 ? 6.588 1.480 -12.098 1.00 80.31 94 SER A O 1
ATOM 704 N N . ASP A 1 95 ? 5.081 1.224 -10.452 1.00 81.06 95 ASP A N 1
ATOM 705 C CA . ASP A 1 95 ? 4.328 0.131 -11.062 1.00 81.06 95 ASP A CA 1
ATOM 706 C C . ASP A 1 95 ? 2.835 0.215 -10.730 1.00 81.06 95 ASP A C 1
ATOM 708 O O . ASP A 1 95 ? 2.362 1.160 -10.099 1.00 81.06 95 ASP A O 1
ATOM 712 N N . SER A 1 96 ? 2.087 -0.781 -11.200 1.00 84.00 96 SER A N 1
ATOM 713 C CA . SER A 1 96 ? 0.652 -0.928 -10.955 1.00 84.00 96 SER A CA 1
ATOM 714 C C . SER A 1 96 ? 0.327 -1.897 -9.812 1.00 84.00 96 SER A C 1
ATOM 716 O O . SER A 1 96 ? -0.846 -2.217 -9.614 1.00 84.00 96 SER A O 1
ATOM 718 N N . VAL A 1 97 ? 1.326 -2.393 -9.071 1.00 86.44 97 VAL A N 1
ATOM 719 C CA . VAL A 1 97 ? 1.093 -3.334 -7.970 1.00 86.44 97 VAL A CA 1
ATOM 720 C C . VAL A 1 97 ? 0.459 -2.578 -6.811 1.00 86.44 97 VAL A C 1
ATOM 722 O O . VAL A 1 97 ? 1.022 -1.605 -6.314 1.00 86.44 97 VAL A O 1
ATOM 725 N N . ARG A 1 98 ? -0.727 -3.018 -6.377 1.00 91.44 98 ARG A N 1
ATOM 726 C CA . ARG A 1 98 ? -1.466 -2.388 -5.271 1.00 91.44 98 ARG A CA 1
ATOM 727 C C . ARG A 1 98 ? -1.114 -2.976 -3.914 1.00 91.44 98 ARG A C 1
ATOM 729 O O . ARG A 1 98 ? -1.234 -2.278 -2.916 1.00 91.44 98 ARG A O 1
ATOM 736 N N . GLN A 1 99 ? -0.669 -4.228 -3.859 1.00 93.31 99 GLN A N 1
ATOM 737 C CA . GLN A 1 99 ? -0.211 -4.850 -2.622 1.00 93.31 99 GLN A CA 1
ATOM 738 C C . GLN A 1 99 ? 1.114 -4.203 -2.208 1.00 93.31 99 GLN A C 1
ATOM 740 O O . GLN A 1 99 ? 2.075 -4.195 -2.975 1.00 93.31 99 GLN A O 1
ATOM 745 N N . LYS A 1 100 ? 1.156 -3.618 -1.012 1.00 93.25 100 LYS A N 1
ATOM 746 C CA . LYS A 1 100 ? 2.326 -2.904 -0.490 1.00 93.25 100 LYS A CA 1
ATOM 747 C C . LYS A 1 100 ? 2.687 -3.448 0.891 1.00 93.25 100 LYS A C 1
ATOM 749 O O . LYS A 1 100 ? 2.814 -4.661 1.066 1.00 93.25 100 LYS A O 1
ATOM 754 N N . PHE A 1 101 ? 2.904 -2.577 1.869 1.00 95.50 101 PHE A N 1
ATOM 755 C CA . PHE A 1 101 ? 3.349 -2.968 3.198 1.00 95.50 101 PHE A CA 1
ATOM 756 C C . PHE A 1 101 ? 2.386 -3.972 3.844 1.00 95.50 101 PHE A C 1
ATOM 758 O O . PHE A 1 101 ? 1.168 -3.797 3.819 1.00 95.50 101 PHE A O 1
ATOM 765 N N . THR A 1 102 ? 2.927 -5.048 4.416 1.00 95.62 102 THR A N 1
ATOM 766 C CA . THR A 1 102 ? 2.162 -6.140 5.049 1.00 95.62 102 THR A CA 1
ATOM 767 C C . THR A 1 102 ? 1.121 -6.823 4.145 1.00 95.62 102 THR A C 1
ATOM 769 O O . THR A 1 102 ? 0.184 -7.447 4.632 1.00 95.62 102 THR A O 1
ATOM 772 N N . SER A 1 103 ? 1.281 -6.740 2.818 1.00 95.06 103 SER A N 1
ATOM 773 C CA . SER A 1 103 ? 0.311 -7.196 1.800 1.00 95.06 103 SER A CA 1
ATOM 774 C C . SER A 1 103 ? -0.996 -6.399 1.727 1.00 95.06 103 SER A C 1
ATOM 776 O O . SER A 1 103 ? -1.895 -6.788 0.982 1.00 95.06 103 SER A O 1
ATOM 778 N N . TYR A 1 104 ? -1.131 -5.296 2.466 1.00 96.25 104 TYR A N 1
ATOM 779 C CA . TYR A 1 104 ? -2.318 -4.450 2.365 1.00 96.25 104 TYR A CA 1
ATOM 780 C C . TYR A 1 104 ? -2.391 -3.774 0.999 1.00 96.25 104 TYR A C 1
ATOM 782 O O . TYR A 1 104 ? -1.368 -3.472 0.376 1.00 96.25 104 TYR A O 1
ATOM 790 N N . GLU A 1 105 ? -3.613 -3.548 0.526 1.00 95.81 105 GLU A N 1
ATOM 791 C CA . GLU A 1 105 ? -3.843 -2.933 -0.776 1.00 95.81 105 GLU A CA 1
ATOM 792 C C . GLU A 1 105 ? -3.867 -1.417 -0.642 1.00 95.81 105 GLU A C 1
ATOM 794 O O . GLU A 1 105 ? -4.767 -0.855 -0.018 1.00 95.81 105 GLU A O 1
ATOM 799 N N . ARG A 1 106 ? -2.884 -0.752 -1.244 1.00 94.94 106 ARG A N 1
ATOM 800 C CA . ARG A 1 106 ? -2.827 0.701 -1.294 1.00 94.94 106 ARG A CA 1
ATOM 801 C C . ARG A 1 106 ? -3.814 1.241 -2.311 1.00 94.94 106 ARG A C 1
ATOM 803 O O . ARG A 1 106 ? -3.811 0.861 -3.487 1.00 94.94 106 ARG A O 1
ATOM 810 N N . ASP A 1 107 ? -4.610 2.193 -1.858 1.00 94.06 107 ASP A N 1
ATOM 811 C CA . ASP A 1 107 ? -5.382 3.046 -2.738 1.00 94.06 107 ASP A CA 1
ATOM 812 C C . ASP A 1 107 ? -4.527 4.217 -3.253 1.00 94.06 107 ASP A C 1
ATOM 814 O O . ASP A 1 107 ? -3.870 4.910 -2.478 1.00 94.06 107 ASP A O 1
ATOM 818 N N . ILE A 1 108 ? -4.526 4.445 -4.569 1.00 89.06 108 ILE A N 1
ATOM 819 C CA . ILE A 1 108 ? -3.693 5.476 -5.206 1.00 89.06 108 ILE A CA 1
ATOM 820 C C . ILE A 1 108 ? -4.266 6.883 -5.015 1.00 89.06 108 ILE A C 1
ATOM 822 O O . ILE A 1 108 ? -3.514 7.853 -5.043 1.00 89.06 108 ILE A O 1
ATOM 826 N N . GLU A 1 109 ? -5.578 7.002 -4.794 1.00 93.19 109 GLU A N 1
ATOM 827 C CA . GLU A 1 109 ? -6.218 8.301 -4.594 1.00 93.19 109 GLU A CA 1
ATOM 828 C C . GLU A 1 109 ? -5.969 8.845 -3.183 1.00 93.19 109 GLU A C 1
ATOM 830 O O . GLU A 1 109 ? -5.698 10.033 -3.011 1.00 93.19 109 GLU A O 1
ATOM 835 N N . THR A 1 110 ? -6.036 7.980 -2.170 1.00 93.69 110 THR A N 1
ATOM 836 C CA . THR A 1 110 ? -5.918 8.388 -0.760 1.00 93.69 110 THR A CA 1
ATOM 837 C C . THR A 1 110 ? -4.572 8.065 -0.122 1.00 93.69 110 THR A C 1
ATOM 839 O O . THR A 1 110 ? -4.255 8.615 0.931 1.00 93.69 110 THR A O 1
ATOM 842 N N . SER A 1 111 ? -3.771 7.183 -0.732 1.00 92.81 111 SER A N 1
ATOM 843 C CA . SER A 1 111 ? -2.553 6.616 -0.129 1.00 92.81 111 SER A CA 1
ATOM 844 C C . SER A 1 111 ? -2.791 5.888 1.203 1.00 92.81 111 SER A C 1
ATOM 846 O O . SER A 1 111 ? -1.864 5.721 1.997 1.00 92.81 111 SER A O 1
ATOM 848 N N . LEU A 1 112 ? -4.031 5.461 1.460 1.00 96.25 112 LEU A N 1
ATOM 849 C CA . LEU A 1 112 ? -4.371 4.583 2.573 1.00 96.25 112 LEU A CA 1
ATOM 850 C C . LEU A 1 112 ? -4.263 3.125 2.134 1.00 96.25 112 LEU A C 1
ATOM 852 O O . LEU A 1 112 ? -4.656 2.761 1.025 1.00 96.25 112 LEU A O 1
ATOM 856 N N . ASP A 1 113 ? -3.785 2.289 3.045 1.00 96.94 113 ASP A N 1
ATOM 857 C CA . ASP A 1 113 ? -3.644 0.859 2.824 1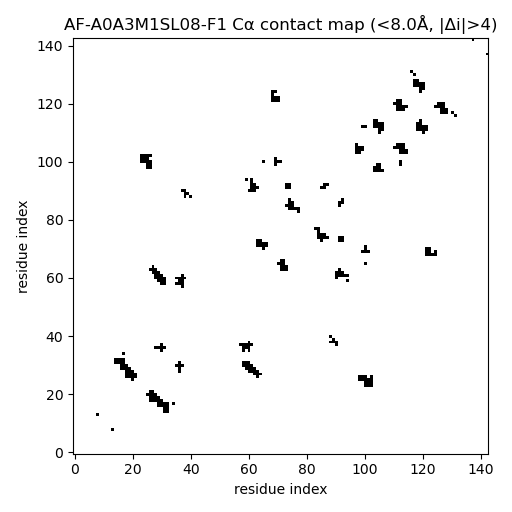.00 96.94 113 ASP A CA 1
ATOM 858 C C . ASP A 1 113 ? -4.857 0.138 3.443 1.00 96.94 113 ASP A C 1
ATOM 860 O O . ASP A 1 113 ? -5.135 0.255 4.642 1.00 96.94 113 ASP A O 1
ATOM 864 N N . TYR A 1 114 ? -5.624 -0.587 2.630 1.00 97.19 114 TYR A N 1
ATOM 865 C CA . TYR A 1 114 ? -6.791 -1.344 3.074 1.00 97.19 114 TYR A CA 1
ATOM 866 C C . TYR A 1 114 ? -6.367 -2.643 3.767 1.00 97.19 114 TYR A C 1
ATOM 868 O O . TYR A 1 114 ? -5.778 -3.540 3.164 1.00 97.19 114 TYR A O 1
ATOM 876 N N . ALA A 1 115 ? -6.721 -2.745 5.046 1.00 95.88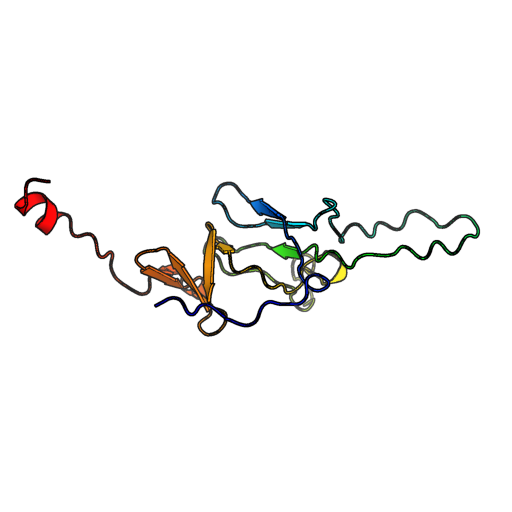 115 ALA A N 1
ATOM 877 C CA . ALA A 1 115 ? -6.391 -3.843 5.945 1.00 95.88 115 ALA A CA 1
ATOM 878 C C . ALA A 1 115 ? -7.654 -4.621 6.348 1.00 95.88 115 ALA A C 1
ATOM 880 O O . ALA A 1 115 ? -7.918 -4.829 7.536 1.00 95.88 115 ALA A O 1
ATOM 881 N N . ILE A 1 116 ? -8.459 -5.013 5.352 1.00 94.19 116 ILE A N 1
ATOM 882 C CA . ILE A 1 116 ? -9.708 -5.794 5.470 1.00 94.19 116 ILE A CA 1
ATOM 883 C C . ILE A 1 116 ? -10.821 -5.059 6.242 1.00 94.19 116 ILE A C 1
ATOM 885 O O . ILE A 1 116 ? -11.845 -4.680 5.683 1.00 94.19 116 ILE A O 1
ATOM 889 N N . ASN A 1 117 ? -10.643 -4.829 7.536 1.00 93.88 117 ASN A N 1
ATOM 890 C CA . ASN A 1 117 ? -11.655 -4.215 8.396 1.00 93.88 117 ASN A CA 1
ATOM 891 C C . ASN A 1 117 ? -11.349 -2.751 8.727 1.00 93.88 117 ASN A C 1
ATOM 893 O O . ASN A 1 117 ? -12.171 -2.075 9.342 1.00 93.88 117 ASN A O 1
ATOM 897 N N . ARG A 1 118 ? -10.161 -2.260 8.355 1.00 95.75 118 ARG A N 1
ATOM 898 C CA . ARG A 1 118 ? -9.698 -0.894 8.630 1.00 95.75 118 ARG A CA 1
ATOM 899 C C . ARG A 1 118 ? -8.854 -0.350 7.484 1.00 95.75 118 ARG A C 1
ATOM 901 O O . ARG A 1 118 ? -8.411 -1.103 6.622 1.00 95.75 118 ARG A O 1
ATOM 908 N N . TYR A 1 119 ? -8.590 0.952 7.534 1.00 97.56 119 TYR A N 1
ATOM 909 C CA . TYR A 1 119 ? -7.609 1.623 6.684 1.00 97.56 119 TYR A CA 1
ATOM 910 C C . TYR A 1 119 ? -6.399 2.039 7.521 1.00 97.56 119 TYR A C 1
ATOM 912 O O . TYR A 1 119 ? -6.545 2.615 8.602 1.00 97.56 119 TYR A O 1
ATOM 920 N N . TYR A 1 120 ? -5.206 1.715 7.038 1.00 97.88 120 TYR A N 1
ATOM 921 C CA . TYR A 1 120 ? -3.928 2.059 7.643 1.00 97.88 120 TYR A CA 1
ATOM 922 C C . TYR A 1 120 ? -3.313 3.255 6.918 1.00 97.88 120 TYR A C 1
ATOM 924 O O . TYR A 1 120 ? -3.321 3.305 5.691 1.00 97.88 120 TYR A O 1
ATOM 932 N N . PHE A 1 121 ? -2.783 4.221 7.670 1.00 97.00 121 PHE A N 1
ATOM 933 C CA . PHE A 1 121 ? -2.083 5.363 7.095 1.00 97.00 121 PHE A CA 1
ATOM 934 C C . PHE A 1 121 ? -0.575 5.240 7.353 1.00 97.00 121 PHE A C 1
ATOM 936 O O . PHE A 1 121 ? -0.137 5.532 8.473 1.00 97.00 121 PHE A O 1
ATOM 943 N N . PRO A 1 122 ? 0.233 4.844 6.350 1.00 95.12 122 PRO A N 1
ATOM 944 C CA . PRO A 1 122 ? 1.667 4.613 6.536 1.00 95.12 122 PRO A CA 1
ATOM 945 C C . PRO A 1 122 ? 2.440 5.847 7.014 1.00 95.12 122 PRO A C 1
ATOM 947 O O . PRO A 1 122 ? 3.352 5.724 7.827 1.00 95.12 122 PRO A O 1
ATOM 950 N N . ILE A 1 123 ? 2.026 7.051 6.602 1.00 93.19 123 ILE A N 1
ATOM 951 C CA . ILE A 1 123 ? 2.685 8.306 7.007 1.00 93.19 123 ILE A CA 1
ATOM 952 C C . ILE A 1 123 ? 2.542 8.563 8.518 1.00 93.19 123 ILE A C 1
ATOM 954 O O . ILE A 1 123 ? 3.461 9.070 9.153 1.00 93.19 123 ILE A O 1
ATOM 958 N N . LEU A 1 124 ? 1.401 8.202 9.120 1.00 95.06 124 LEU A N 1
ATOM 959 C CA . LEU A 1 124 ? 1.160 8.378 10.562 1.00 95.06 124 LEU A CA 1
ATOM 960 C C . LEU A 1 124 ? 1.451 7.119 11.390 1.00 95.06 124 LEU A C 1
ATOM 962 O O . LEU A 1 124 ? 1.345 7.162 12.621 1.00 95.06 124 LEU A O 1
ATOM 966 N N . GLY A 1 125 ? 1.749 6.000 10.727 1.00 95.62 125 GLY A N 1
ATOM 967 C CA . GLY A 1 125 ? 2.013 4.706 11.341 1.00 95.62 125 GLY A CA 1
ATOM 968 C C . GLY A 1 125 ? 0.842 4.110 12.129 1.00 95.62 125 GLY A C 1
ATOM 969 O O . GLY A 1 125 ? 1.072 3.364 13.080 1.00 95.62 125 GLY A O 1
ATOM 970 N N . ARG A 1 126 ? -0.416 4.441 11.792 1.00 96.69 126 ARG A N 1
ATOM 971 C CA . ARG A 1 126 ? -1.609 4.000 12.545 1.00 96.69 126 ARG A CA 1
ATOM 972 C C . ARG A 1 126 ? -2.833 3.766 11.665 1.00 96.69 126 ARG A C 1
ATOM 974 O O . ARG A 1 126 ? -2.928 4.291 10.559 1.00 96.69 126 ARG A O 1
ATOM 981 N N . PHE A 1 127 ? -3.804 3.028 12.199 1.00 97.62 127 PHE A N 1
ATOM 982 C CA . PHE A 1 127 ? -5.137 2.925 11.605 1.00 97.62 127 PHE A CA 1
ATOM 983 C C . PHE A 1 127 ? -5.919 4.232 11.748 1.00 97.62 127 PHE A C 1
ATOM 985 O O . PHE A 1 127 ? -5.781 4.942 12.745 1.00 97.62 127 PHE A O 1
ATOM 992 N N . THR A 1 128 ? -6.770 4.525 10.767 1.00 97.00 128 THR A N 1
ATOM 993 C CA . THR A 1 128 ? -7.635 5.715 10.754 1.00 97.00 128 THR A CA 1
ATOM 994 C C . THR A 1 128 ? -8.910 5.544 11.585 1.00 97.00 128 THR A C 1
ATOM 996 O O . THR A 1 128 ? -9.620 6.517 11.825 1.00 97.00 128 THR A O 1
ATOM 999 N N . SER A 1 129 ? -9.195 4.328 12.060 1.00 95.50 129 SER A N 1
ATOM 1000 C CA . SER A 1 129 ? -10.341 4.009 12.911 1.00 95.50 129 SER A CA 1
ATOM 1001 C C . SER A 1 129 ? -9.968 3.046 14.042 1.00 95.50 129 SER A C 1
ATOM 1003 O O . SER A 1 129 ? -8.982 2.303 13.970 1.00 95.50 129 SER A O 1
ATOM 1005 N N . VAL A 1 130 ? -10.799 3.035 15.087 1.00 93.94 130 VAL A N 1
ATOM 1006 C CA . VAL A 1 130 ? -10.732 2.044 16.172 1.00 93.94 130 VAL A CA 1
ATOM 1007 C C . VAL A 1 130 ? -10.996 0.639 15.613 1.00 93.94 130 VAL A C 1
ATOM 1009 O O . VAL A 1 130 ? -11.591 0.488 14.543 1.00 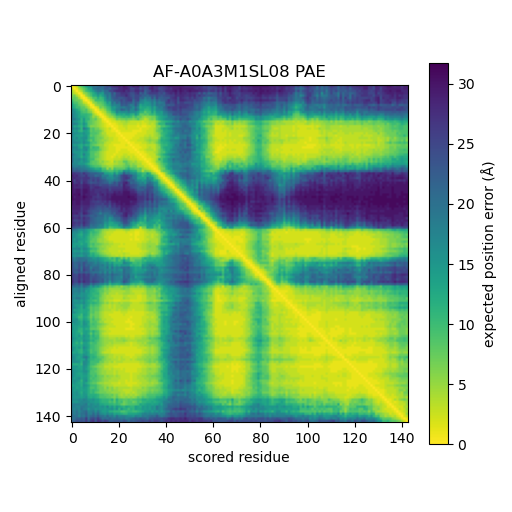93.94 130 VAL A O 1
ATOM 1012 N N . ASP A 1 131 ? -10.499 -0.386 16.308 1.00 93.19 131 ASP A N 1
ATOM 1013 C CA . ASP A 1 131 ? -10.809 -1.779 15.986 1.00 93.19 131 ASP A CA 1
ATOM 1014 C C . ASP A 1 131 ? -12.328 -2.027 16.086 1.00 93.19 131 ASP A C 1
ATOM 1016 O O . ASP A 1 131 ? -12.917 -1.715 17.124 1.00 93.19 131 ASP A O 1
ATOM 1020 N N . PRO A 1 132 ? -12.985 -2.546 15.031 1.00 92.00 132 PRO A N 1
ATOM 1021 C CA . PRO A 1 132 ? -14.406 -2.877 15.094 1.00 92.00 132 PRO A CA 1
ATOM 1022 C C . PRO A 1 132 ? -14.711 -4.045 16.042 1.00 92.00 132 PRO A C 1
ATOM 1024 O O . PRO A 1 132 ? -15.864 -4.211 16.442 1.00 92.00 132 PRO A O 1
ATOM 1027 N N . TYR A 1 133 ? -13.715 -4.857 16.404 1.00 91.00 133 TYR A N 1
ATOM 1028 C CA . TYR A 1 133 ? -13.889 -5.925 17.374 1.00 91.00 133 TYR A CA 1
ATOM 1029 C C . TYR A 1 133 ? -13.924 -5.366 18.800 1.00 91.00 133 TYR A C 1
ATOM 1031 O O . TYR A 1 133 ? -12.951 -4.794 19.293 1.00 91.00 133 TYR A O 1
ATOM 1039 N N . ASN A 1 134 ? -15.045 -5.577 19.492 1.00 89.81 134 ASN A N 1
ATOM 1040 C CA . ASN A 1 134 ? -15.203 -5.204 20.893 1.00 89.81 134 ASN A CA 1
ATOM 1041 C C . ASN A 1 134 ? -15.352 -6.453 21.766 1.00 89.81 134 ASN A C 1
ATOM 1043 O O . ASN A 1 134 ? -16.387 -7.120 21.755 1.00 89.81 134 ASN A O 1
ATOM 1047 N N . ILE A 1 135 ? -14.324 -6.722 22.572 1.00 89.56 135 ILE A N 1
ATOM 1048 C CA . ILE A 1 135 ? -14.257 -7.896 23.446 1.00 89.56 135 ILE A CA 1
ATOM 1049 C C . ILE A 1 135 ? -15.383 -7.945 24.490 1.00 89.56 135 ILE A C 1
ATOM 1051 O O . ILE A 1 135 ? -15.801 -9.028 24.886 1.00 89.56 135 ILE A O 1
ATOM 1055 N N . ILE A 1 136 ? -15.904 -6.793 24.927 1.00 87.19 136 ILE A N 1
ATOM 1056 C CA . ILE A 1 136 ? -16.974 -6.737 25.932 1.00 87.19 136 ILE A CA 1
ATOM 1057 C C . ILE A 1 136 ? -18.278 -7.259 25.324 1.00 87.19 136 ILE A C 1
ATOM 1059 O O . ILE A 1 136 ? -18.919 -8.132 25.904 1.00 87.19 136 ILE A O 1
ATOM 1063 N N . PHE A 1 137 ? -18.621 -6.793 24.120 1.00 85.44 137 PHE A N 1
ATOM 1064 C CA . PHE A 1 137 ? -19.833 -7.228 23.424 1.00 85.44 137 PHE A CA 1
ATOM 1065 C C . PHE A 1 137 ? -19.786 -8.700 23.009 1.00 85.44 137 PHE A C 1
ATOM 1067 O O . PHE A 1 137 ? -20.828 -9.347 22.960 1.00 85.44 137 PHE A O 1
ATOM 1074 N N . GLU A 1 138 ? -18.607 -9.250 22.714 1.00 88.00 138 GLU A N 1
ATOM 1075 C CA . GLU A 1 138 ? -18.477 -10.680 22.403 1.00 88.00 138 GLU A CA 1
ATOM 1076 C C . GLU A 1 138 ? -18.563 -11.551 23.661 1.00 88.00 138 GLU A C 1
ATOM 1078 O O . GLU A 1 138 ? -19.300 -12.540 23.662 1.00 88.00 138 GLU A O 1
ATOM 1083 N N . LYS A 1 139 ? -17.956 -11.111 24.773 1.00 85.69 139 LYS A N 1
ATOM 1084 C CA . LYS A 1 139 ? -18.095 -11.780 26.073 1.00 85.69 139 LYS A CA 1
ATOM 1085 C C . LYS A 1 139 ? -19.558 -11.861 26.520 1.00 85.69 139 LYS A C 1
ATOM 1087 O O . LYS A 1 139 ? -19.996 -12.901 27.002 1.00 85.69 139 LYS A O 1
ATOM 1092 N N . GLU A 1 140 ? -20.326 -10.783 26.362 1.00 86.12 140 GLU A N 1
ATOM 1093 C CA . GLU A 1 140 ? -21.756 -10.751 26.712 1.00 86.12 140 GLU A CA 1
ATOM 1094 C C . GLU A 1 140 ? -22.611 -11.664 25.820 1.00 86.12 140 GLU A C 1
ATOM 1096 O O . GLU A 1 140 ? -23.632 -12.184 26.269 1.00 86.12 140 GLU A O 1
ATOM 1101 N N . LYS A 1 141 ? -22.171 -11.929 24.584 1.00 84.88 141 LYS A N 1
ATOM 1102 C CA . LYS A 1 141 ? -22.781 -12.925 23.688 1.00 84.88 141 LYS A CA 1
ATOM 1103 C C . LYS A 1 141 ? -22.341 -14.365 23.986 1.00 84.88 141 LYS A C 1
ATOM 1105 O O . LYS A 1 141 ? -22.776 -15.274 23.280 1.00 84.88 141 LYS A O 1
ATOM 1110 N N . GLY A 1 142 ? -21.498 -14.582 24.999 1.00 74.81 142 GLY A N 1
ATOM 1111 C CA . GLY A 1 142 ? -20.991 -15.901 25.378 1.00 74.81 142 GLY A CA 1
ATOM 1112 C C . GLY A 1 142 ? -20.021 -16.511 24.362 1.00 74.81 142 GLY A C 1
ATOM 1113 O O . GLY A 1 142 ? -19.972 -17.736 24.251 1.00 74.81 142 GLY A O 1
ATOM 1114 N N . LYS A 1 143 ? -19.303 -15.672 23.605 1.00 61.25 143 LYS A N 1
ATOM 1115 C CA . LYS A 1 143 ? -18.269 -16.081 22.645 1.00 61.25 143 LYS A CA 1
ATOM 1116 C C . LYS A 1 143 ? -16.866 -15.778 23.153 1.00 61.25 143 LYS A C 1
ATOM 1118 O O . LYS A 1 143 ? -16.698 -14.766 23.870 1.00 61.25 143 LYS A O 1
#

Solvent-accessible surface area (backbone atoms only — not comparable to full-atom values): 9003 Å² total; per-residue (Å²): 137,85,85,81,79,88,74,79,73,54,80,90,72,65,77,59,74,48,73,46,56,50,97,64,44,22,44,35,39,30,19,24,87,83,65,44,62,59,48,71,85,70,87,71,80,90,76,80,93,72,90,74,76,71,80,66,70,82,38,71,17,31,43,48,46,62,48,100,45,42,38,70,59,63,57,50,81,80,50,94,90,57,79,78,60,44,31,63,81,66,11,25,57,91,79,88,75,40,55,33,54,63,47,22,39,46,38,88,89,76,61,34,26,42,57,92,86,49,43,30,32,31,90,78,59,42,61,82,60,78,75,87,75,53,70,65,67,36,48,76,70,75,97

pLDDT: mean 75.26, std 19.56, range [34.19, 97.88]

Radius of gyration: 20.55 Å; Cα contacts (8 Å, |Δi|>4): 194; chains: 1; bounding box: 56×32×60 Å

Sequence (143 aa):
MAKYSTIVADSTDAKVAYLTNDHLGSPRINTDANGAVTARLFSRVAVAETKTKIHVDVGVAVRHDYHPFGEEIGALPALPGSPQPRTATLGYQSDSVRQKFTSYERDIETSLDYAINRYYFPILGRFTSVDPYNIIFEKEKGK

Secondary structure (DSSP, 8-state):
-------PPPTTT----EEEE-TTS-EEEEE-TT---S---------S--------------B--B-TTS-B-------TT-SS---GGGT----S--B-GGG-EE-TTT-PEEETTEEEETTTTEESS--S--HHHHHHTT-

Nearest PDB structures (foldseek):
  8fjp-assembly1_A  TM=7.851E-01  e=9.167E-03  Aedes aegypti
  4qgo-assembly2_B  TM=1.872E-01  e=2.430E+00  Streptococcus agalactiae ILRI112
  4qh0-assembly1_A  TM=1.778E-01  e=3.768E+00  Streptococcus agalactiae ILRI112
  4qh0-assembly6_D  TM=1.884E-01  e=5.844E+00  Streptococcus agalactiae ILRI112

Foldseek 3Di:
DDDDDPDDDPPVPDWDWDFDADPLRFGFWIWTPVRDQQQPPPDDDDDDDDPPPPPPPVTLTAGWDADPLFHTDAFDPDDPPDDPGRDVNRRRDDDDDQQGGSRFGADPVPRWTHPPQFTGRSVVSGTPDDDPDDPVVVVVVVD

Mean predicted aligned error: 12.22 Å